Protein AF-A0A923F4V3-F1 (afdb_monomer)

Mean predicted aligned error: 9.68 Å

Radius of gyration: 19.93 Å; Cα contacts (8 Å, |Δi|>4): 4; chains: 1; bounding box: 30×16×56 Å

Foldseek 3Di:
DVVQCPPVCSVVVVVVVVVVCVVVVCVVVVVVVVVVVVVVVVVVVVD

pLDDT: mean 79.37, std 10.39, range [51.69, 91.62]

Solvent-accessible surface area (backbone atoms only — not comparable to full-atom values): 2723 Å² total; per-residue (Å²): 112,73,72,56,65,70,34,68,66,49,60,50,46,52,57,50,50,51,52,50,48,65,52,50,52,53,64,57,47,50,58,55,52,51,52,52,51,52,50,50,57,51,51,67,73,76,108

Structure (mmCIF, N/CA/C/O backbone):
data_AF-A0A923F4V3-F1
#
_entry.id   AF-A0A923F4V3-F1
#
loop_
_atom_site.group_PDB
_atom_site.id
_atom_site.type_symbol
_atom_site.label_atom_id
_atom_site.label_alt_id
_atom_site.label_comp_id
_atom_site.label_asym_id
_atom_site.label_entity_id
_atom_site.label_seq_id
_atom_site.pdbx_PDB_ins_code
_atom_site.Cartn_x
_atom_site.Cartn_y
_atom_site.Cartn_z
_atom_site.occupancy
_atom_site.B_iso_or_equiv
_atom_site.auth_seq_id
_atom_site.auth_comp_id
_atom_site.auth_asym_id
_atom_site.auth_atom_id
_atom_site.pdbx_PDB_model_num
ATOM 1 N N . MET A 1 1 ? 7.140 6.922 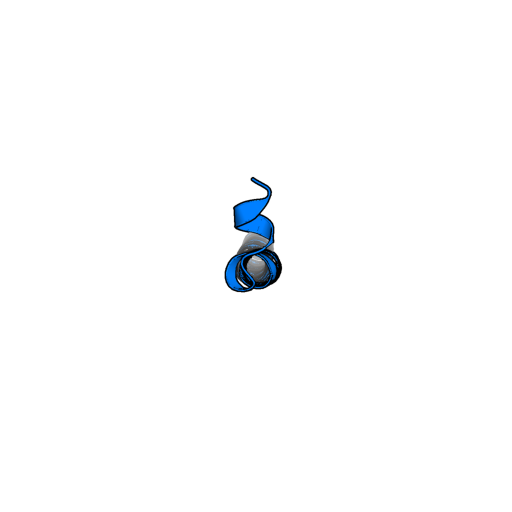-24.568 1.00 51.69 1 MET A N 1
ATOM 2 C CA . MET A 1 1 ? 6.235 6.067 -23.765 1.00 51.69 1 MET A CA 1
ATOM 3 C C . MET A 1 1 ? 6.033 4.675 -24.361 1.00 51.69 1 MET A C 1
ATOM 5 O O . MET A 1 1 ? 6.013 3.712 -23.610 1.00 51.69 1 MET A O 1
ATOM 9 N N . GLU A 1 2 ? 5.959 4.528 -25.687 1.00 58.91 2 GLU A N 1
ATOM 10 C CA . GLU A 1 2 ? 5.664 3.239 -26.344 1.00 58.91 2 GLU A CA 1
ATOM 11 C C . GLU A 1 2 ? 6.693 2.118 -26.074 1.00 58.91 2 GLU A C 1
ATOM 13 O O . GLU A 1 2 ? 6.331 0.956 -25.910 1.00 58.91 2 GLU A O 1
ATOM 18 N N . LYS A 1 3 ? 7.981 2.464 -25.921 1.00 62.22 3 LYS A N 1
ATOM 19 C CA . LYS A 1 3 ? 9.034 1.497 -25.555 1.00 62.22 3 LYS A CA 1
ATOM 20 C C . LYS A 1 3 ? 8.917 0.974 -24.118 1.00 62.22 3 LYS A C 1
ATOM 22 O O . LYS A 1 3 ? 9.264 -0.174 -23.874 1.00 62.22 3 LYS A O 1
ATOM 27 N N . ALA A 1 4 ? 8.412 1.785 -23.184 1.00 59.78 4 ALA A N 1
ATOM 28 C CA . ALA A 1 4 ? 8.238 1.373 -21.789 1.00 59.78 4 ALA A CA 1
ATOM 29 C C . ALA A 1 4 ? 7.090 0.362 -21.648 1.00 59.78 4 ALA A C 1
ATOM 31 O O . ALA A 1 4 ? 7.213 -0.602 -20.902 1.00 59.78 4 ALA A O 1
ATOM 32 N N . PHE A 1 5 ? 6.025 0.524 -22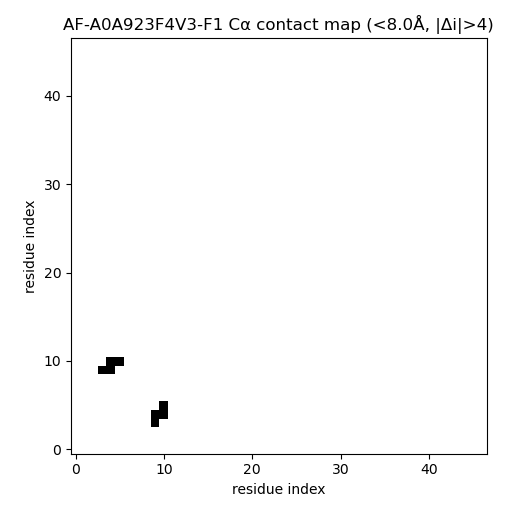.442 1.00 62.44 5 PHE A N 1
ATOM 33 C CA . PHE A 1 5 ? 4.891 -0.405 -22.482 1.00 62.44 5 PHE A CA 1
ATOM 34 C C . PHE A 1 5 ? 5.208 -1.744 -23.162 1.00 62.44 5 PHE A C 1
ATOM 36 O O . PHE A 1 5 ? 4.518 -2.716 -22.898 1.00 62.44 5 PHE A O 1
ATOM 43 N N . ARG A 1 6 ? 6.252 -1.834 -24.002 1.00 65.50 6 ARG A N 1
ATOM 44 C CA . ARG A 1 6 ? 6.729 -3.119 -24.556 1.00 65.50 6 ARG A CA 1
ATOM 45 C C . ARG A 1 6 ? 7.605 -3.915 -23.590 1.00 65.50 6 ARG A C 1
ATOM 47 O O . ARG A 1 6 ? 7.915 -5.067 -23.878 1.00 65.50 6 ARG A O 1
ATOM 54 N N . ASN A 1 7 ? 8.026 -3.319 -22.474 1.00 67.56 7 ASN A N 1
ATOM 55 C CA . ASN A 1 7 ? 8.825 -4.020 -21.485 1.00 67.56 7 ASN A CA 1
ATOM 56 C C . ASN A 1 7 ? 7.889 -4.881 -20.612 1.00 67.56 7 ASN A C 1
ATOM 58 O O . ASN A 1 7 ? 7.067 -4.317 -19.884 1.00 67.56 7 ASN A O 1
ATOM 62 N N . PRO A 1 8 ? 7.986 -6.224 -20.645 1.00 69.44 8 PRO A N 1
ATOM 63 C CA . PRO A 1 8 ? 7.037 -7.109 -19.959 1.00 69.44 8 PRO A CA 1
ATOM 64 C C . PRO A 1 8 ? 7.008 -6.882 -18.441 1.00 69.44 8 PRO A C 1
ATOM 66 O O . PRO A 1 8 ? 5.965 -7.037 -17.810 1.00 69.44 8 PRO A O 1
ATOM 69 N N . LEU A 1 9 ? 8.123 -6.426 -17.862 1.00 73.38 9 LEU A N 1
ATOM 70 C CA . LEU A 1 9 ? 8.213 -6.030 -16.454 1.00 73.38 9 LEU A CA 1
ATOM 71 C C . LEU A 1 9 ? 7.375 -4.789 -16.114 1.00 73.38 9 LEU A C 1
ATOM 73 O O . LEU A 1 9 ? 6.855 -4.695 -15.010 1.00 73.38 9 LEU A O 1
ATOM 77 N N . PHE A 1 10 ? 7.208 -3.845 -17.043 1.00 75.50 10 PHE A N 1
ATOM 78 C CA . PHE A 1 10 ? 6.376 -2.657 -16.817 1.00 75.50 10 PHE A CA 1
ATOM 79 C C . PHE A 1 10 ? 4.884 -2.993 -16.972 1.00 75.50 10 PHE A C 1
ATOM 81 O O . PHE A 1 10 ? 4.057 -2.552 -16.177 1.00 75.50 10 PHE A O 1
ATOM 88 N N . LEU A 1 11 ? 4.565 -3.846 -17.951 1.00 75.31 11 LEU A N 1
ATOM 89 C CA . LEU A 1 11 ? 3.219 -4.358 -18.235 1.00 75.31 11 LEU A CA 1
ATOM 90 C C . LEU A 1 11 ? 2.642 -5.196 -17.087 1.00 75.31 11 LEU A C 1
ATOM 92 O O . LEU A 1 11 ? 1.441 -5.171 -16.855 1.00 75.31 11 LEU A O 1
ATOM 96 N N . THR A 1 12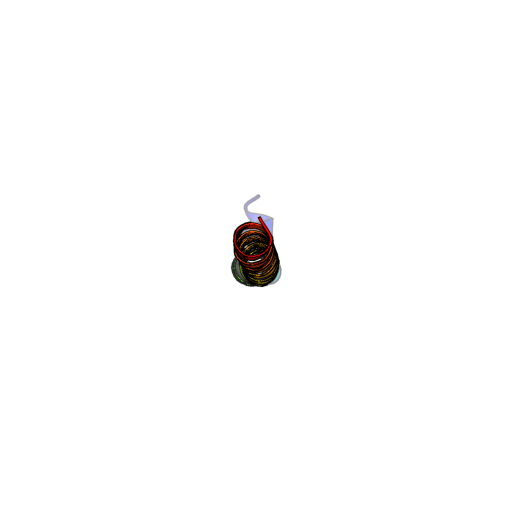 ? 3.496 -5.928 -16.372 1.00 80.50 12 THR A N 1
ATOM 97 C CA . THR A 1 12 ? 3.104 -6.766 -15.228 1.00 80.50 12 THR A CA 1
ATOM 98 C C . THR A 1 12 ? 3.291 -6.058 -13.888 1.00 80.50 12 THR A C 1
ATOM 100 O O . THR A 1 12 ? 2.476 -6.228 -12.983 1.00 80.50 12 THR A O 1
ATOM 103 N N . GLY A 1 13 ? 4.320 -5.218 -13.760 1.00 81.62 13 GLY A N 1
ATOM 104 C CA . GLY A 1 13 ? 4.628 -4.497 -12.527 1.00 81.62 13 GLY A CA 1
ATOM 105 C C . GLY A 1 13 ? 3.610 -3.412 -12.188 1.00 81.62 13 GLY A C 1
ATOM 106 O O . GLY A 1 13 ? 3.246 -3.263 -11.025 1.00 81.62 13 GLY A O 1
ATOM 107 N N . LEU A 1 14 ? 3.097 -2.690 -13.187 1.00 84.69 14 LEU A N 1
ATOM 108 C CA . LEU A 1 14 ? 2.096 -1.645 -12.972 1.00 84.69 14 LEU A CA 1
ATOM 109 C C . LEU A 1 14 ? 0.761 -2.193 -12.422 1.00 84.69 14 LEU A C 1
ATOM 111 O O . LEU A 1 14 ? 0.322 -1.705 -11.381 1.00 84.69 14 LEU A O 1
ATOM 115 N N . PRO A 1 15 ? 0.128 -3.225 -13.017 1.00 83.75 15 PRO A N 1
ATOM 116 C CA . PRO A 1 15 ? -1.082 -3.811 -12.444 1.00 83.75 15 PRO A CA 1
ATOM 117 C C . PRO A 1 15 ? -0.829 -4.486 -11.090 1.00 83.75 15 PRO A C 1
ATOM 119 O O . PRO A 1 15 ? -1.656 -4.338 -10.196 1.00 83.75 15 PRO A O 1
ATOM 122 N N . MET A 1 16 ? 0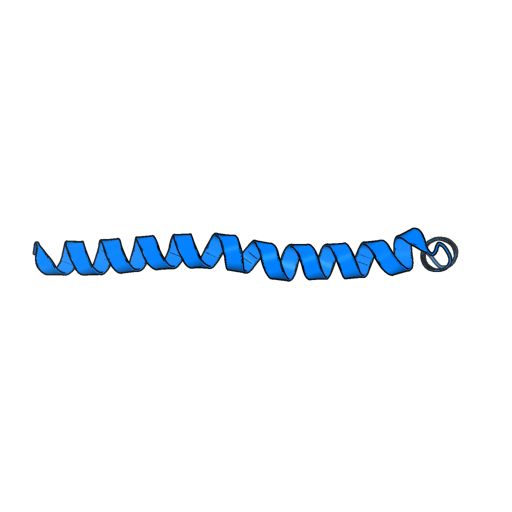.317 -5.147 -10.880 1.00 84.62 16 MET A N 1
ATOM 123 C CA . MET A 1 16 ? 0.660 -5.709 -9.563 1.00 84.62 16 MET A CA 1
ATOM 124 C C . MET A 1 16 ? 0.809 -4.633 -8.485 1.00 84.62 16 MET A C 1
ATOM 126 O O . MET A 1 16 ? 0.325 -4.819 -7.370 1.00 84.62 16 MET A O 1
ATOM 130 N N . ALA A 1 17 ? 1.418 -3.491 -8.808 1.00 84.81 17 ALA A N 1
ATOM 131 C CA . ALA A 1 17 ? 1.521 -2.367 -7.884 1.00 84.81 17 ALA A CA 1
ATOM 132 C C . ALA A 1 17 ? 0.141 -1.777 -7.552 1.00 84.81 17 ALA A C 1
ATOM 134 O O . ALA A 1 17 ? -0.139 -1.490 -6.388 1.00 84.81 17 ALA A O 1
ATOM 135 N N . VAL A 1 18 ? -0.745 -1.652 -8.547 1.00 86.88 18 VAL A N 1
ATOM 136 C CA . VAL A 1 18 ? -2.120 -1.169 -8.345 1.00 86.88 18 VAL A CA 1
ATOM 137 C C . VAL A 1 18 ? -2.923 -2.143 -7.481 1.00 86.88 18 VAL A C 1
ATOM 139 O O . VAL A 1 18 ? -3.549 -1.715 -6.514 1.00 86.88 18 VAL A O 1
ATOM 142 N N . CYS A 1 19 ? -2.873 -3.446 -7.768 1.00 86.81 19 CYS A N 1
ATOM 143 C CA . CYS A 1 19 ? -3.536 -4.467 -6.955 1.00 86.81 19 CYS A CA 1
ATOM 144 C C . CYS A 1 19 ? -2.971 -4.508 -5.530 1.00 86.81 19 CYS A C 1
ATOM 146 O O . CYS A 1 19 ? -3.735 -4.543 -4.568 1.00 86.81 19 CYS A O 1
ATOM 148 N N . GLY A 1 20 ? -1.647 -4.440 -5.376 1.00 85.75 20 GLY A N 1
ATOM 149 C CA . GLY A 1 20 ? -0.991 -4.383 -4.072 1.00 85.75 20 GLY A CA 1
ATOM 150 C C . GLY A 1 20 ? -1.445 -3.173 -3.257 1.00 85.75 20 GLY A C 1
ATOM 151 O O . GLY A 1 20 ? -1.822 -3.320 -2.094 1.00 85.75 20 GLY A O 1
ATOM 152 N N . PHE A 1 21 ? -1.500 -1.989 -3.868 1.00 85.06 21 PHE A N 1
ATOM 153 C CA . PHE A 1 21 ? -1.994 -0.783 -3.204 1.00 85.06 21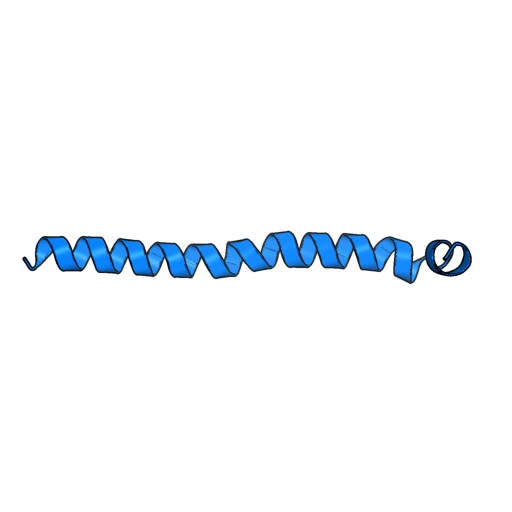 PHE A CA 1
ATOM 154 C C . PHE A 1 21 ? -3.481 -0.895 -2.840 1.00 85.06 21 PHE A C 1
ATOM 156 O O . PHE A 1 21 ? -3.863 -0.587 -1.712 1.00 85.06 21 PHE A O 1
ATOM 163 N N . ALA A 1 22 ? -4.307 -1.410 -3.754 1.00 83.19 22 ALA A N 1
ATOM 164 C CA . ALA A 1 22 ? -5.741 -1.600 -3.546 1.00 83.19 22 ALA A CA 1
ATOM 165 C C . ALA A 1 22 ? -6.073 -2.619 -2.446 1.00 83.19 22 ALA A C 1
ATOM 167 O O . ALA A 1 22 ? -7.141 -2.524 -1.856 1.00 83.19 22 ALA A O 1
ATOM 168 N N . ILE A 1 23 ? -5.185 -3.572 -2.151 1.00 84.25 23 ILE A N 1
ATOM 169 C CA . ILE A 1 23 ? -5.359 -4.540 -1.055 1.00 84.25 23 ILE A CA 1
ATOM 170 C C . ILE A 1 23 ? -4.804 -3.978 0.259 1.00 84.25 23 ILE A C 1
ATOM 172 O O . ILE A 1 23 ? -5.436 -4.089 1.309 1.00 84.25 23 ILE A O 1
ATOM 176 N N . THR A 1 24 ? -3.634 -3.341 0.213 1.00 81.69 24 THR A N 1
ATOM 177 C CA . THR A 1 24 ? -2.933 -2.887 1.424 1.00 81.69 24 THR A CA 1
ATOM 178 C C . THR A 1 24 ? -3.589 -1.645 2.032 1.00 81.69 24 THR A C 1
ATOM 180 O O . THR A 1 24 ? -3.688 -1.538 3.253 1.00 81.69 24 THR A O 1
ATOM 183 N N . ALA A 1 25 ? -4.098 -0.730 1.200 1.00 80.44 25 ALA A N 1
ATOM 184 C CA . ALA A 1 25 ? -4.791 0.471 1.660 1.00 80.44 25 ALA A CA 1
ATOM 185 C C . ALA A 1 25 ? -6.033 0.161 2.526 1.00 80.44 25 ALA A C 1
ATOM 187 O O . ALA A 1 25 ? -6.090 0.650 3.657 1.00 80.44 25 ALA A O 1
ATOM 188 N N . PRO A 1 26 ? -7.001 -0.677 2.097 1.00 76.50 26 PRO A N 1
ATOM 189 C CA . PRO A 1 26 ? -8.123 -1.053 2.951 1.00 76.50 26 PRO A CA 1
ATOM 190 C C . PRO A 1 26 ? -7.682 -1.935 4.120 1.00 76.50 26 PRO A C 1
ATOM 192 O O . PRO A 1 26 ? -8.209 -1.767 5.215 1.00 76.50 26 PRO A O 1
ATOM 195 N N . ALA A 1 27 ? -6.691 -2.818 3.948 1.00 78.06 27 ALA A N 1
ATOM 196 C CA . ALA A 1 27 ? -6.190 -3.648 5.045 1.00 78.06 27 ALA A CA 1
ATOM 197 C C . ALA A 1 27 ? -5.592 -2.823 6.198 1.00 78.06 27 ALA A C 1
ATOM 199 O O . ALA A 1 27 ? -5.690 -3.236 7.348 1.00 78.06 27 ALA A O 1
ATOM 200 N N . PHE A 1 28 ? -5.015 -1.652 5.915 1.00 79.94 28 PHE A N 1
ATOM 201 C CA . PHE A 1 28 ? -4.537 -0.722 6.940 1.00 79.94 28 PHE A CA 1
ATOM 202 C C . PHE A 1 28 ? -5.651 0.192 7.477 1.00 79.94 28 PHE A C 1
ATOM 204 O O . PHE A 1 28 ? -5.697 0.504 8.668 1.00 79.94 28 PHE A O 1
ATOM 211 N N . TRP A 1 29 ? -6.585 0.593 6.614 1.00 82.88 29 TRP A N 1
ATOM 212 C CA . TRP A 1 29 ? -7.682 1.492 6.971 1.00 82.88 29 TRP A CA 1
ATOM 213 C C . TRP A 1 29 ? -8.756 0.827 7.846 1.00 82.88 29 TRP A C 1
ATOM 215 O O . TRP A 1 29 ? -9.264 1.445 8.783 1.00 82.88 29 TRP A O 1
ATOM 225 N N . ILE A 1 30 ? -9.086 -0.443 7.583 1.00 85.62 30 ILE A N 1
ATOM 226 C CA . ILE A 1 30 ? -10.123 -1.192 8.310 1.00 85.62 30 ILE A CA 1
ATOM 227 C C . ILE A 1 30 ? -9.786 -1.324 9.812 1.00 85.62 30 ILE A C 1
ATOM 229 O O . ILE A 1 30 ? -10.640 -0.964 10.620 1.00 85.62 30 ILE A O 1
ATOM 233 N N . PRO A 1 31 ? -8.576 -1.743 10.238 1.00 86.06 31 PRO A N 1
ATOM 234 C CA . PRO A 1 31 ? -8.196 -1.766 11.653 1.00 86.06 31 PRO A CA 1
ATOM 235 C C . PRO A 1 31 ? -8.293 -0.395 12.328 1.00 86.06 31 PRO A C 1
ATOM 237 O O . PRO A 1 31 ? -8.782 -0.302 13.454 1.00 86.06 31 PRO A O 1
ATOM 240 N N . GLY A 1 32 ? -7.875 0.673 11.638 1.00 85.81 32 GLY A N 1
ATOM 241 C CA . GLY A 1 32 ? -7.970 2.042 12.149 1.00 85.81 32 GLY A CA 1
ATOM 242 C C . GLY A 1 32 ? -9.416 2.464 12.413 1.00 85.81 32 GLY A C 1
ATOM 243 O O . GLY A 1 32 ? -9.733 2.947 13.503 1.00 85.81 32 GLY A O 1
ATOM 244 N N . LEU A 1 33 ? -10.317 2.205 11.460 1.00 86.56 33 LEU A N 1
ATOM 245 C CA . LEU A 1 33 ? -11.751 2.450 11.632 1.00 86.56 33 LEU A CA 1
ATOM 246 C C . LEU A 1 33 ? -12.354 1.596 12.752 1.00 86.56 33 LEU A C 1
ATOM 248 O O . LEU A 1 33 ? -13.126 2.110 13.559 1.00 86.56 33 LEU A O 1
ATOM 252 N N . VAL A 1 34 ? -11.989 0.315 12.836 1.00 89.75 34 VAL A N 1
ATOM 253 C CA . VAL A 1 34 ? -12.481 -0.593 13.883 1.00 89.75 34 VAL A CA 1
ATOM 254 C C . VAL A 1 34 ? -12.087 -0.083 15.267 1.00 89.75 34 VAL A C 1
ATOM 256 O O . VAL A 1 34 ? -12.941 -0.016 16.152 1.00 89.75 34 VAL A O 1
ATOM 259 N N . LEU A 1 35 ? -10.835 0.339 15.459 1.00 89.75 35 LEU A N 1
ATOM 260 C CA . LEU A 1 35 ? -10.379 0.904 16.730 1.00 89.75 35 LEU A CA 1
ATOM 261 C C . LEU A 1 35 ? -11.092 2.220 17.063 1.00 89.75 35 LEU A C 1
ATOM 263 O O . LEU A 1 35 ? -11.491 2.418 18.211 1.00 89.75 35 LEU A O 1
ATOM 267 N N . MET A 1 36 ? -11.310 3.088 16.072 1.00 90.06 36 MET A N 1
ATOM 268 C CA . MET A 1 36 ? -12.030 4.350 16.261 1.00 90.06 36 MET A CA 1
ATOM 269 C C . MET A 1 36 ? -13.488 4.115 16.688 1.00 90.06 36 MET A C 1
ATOM 271 O O . MET A 1 36 ? -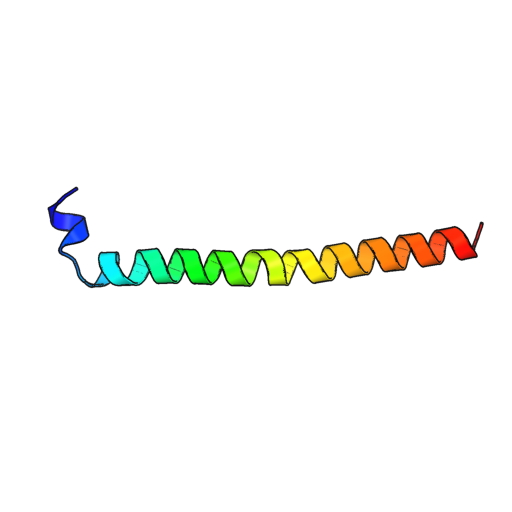13.949 4.719 17.659 1.00 90.06 36 MET A O 1
ATOM 275 N N . VAL A 1 37 ? -14.190 3.187 16.028 1.00 91.62 37 VAL A N 1
ATOM 276 C CA . VAL A 1 37 ? -15.56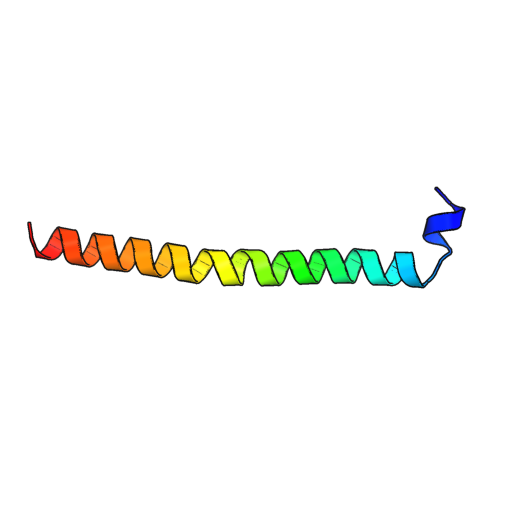8 2.799 16.376 1.00 91.62 37 VAL A CA 1
ATOM 277 C C . VAL A 1 37 ? -15.628 2.146 17.758 1.00 91.62 37 VAL A C 1
ATOM 279 O O . VAL A 1 37 ? -16.482 2.513 18.567 1.00 91.62 37 VAL A O 1
ATOM 282 N N . CYS A 1 38 ? -14.707 1.229 18.073 1.00 90.75 38 CYS A N 1
ATOM 283 C CA . CYS A 1 38 ? -14.621 0.619 19.404 1.00 90.75 38 CYS A CA 1
ATOM 284 C C . CYS A 1 38 ? -14.375 1.671 20.497 1.00 90.75 38 CYS A C 1
ATOM 286 O O . CYS A 1 38 ? -15.009 1.628 21.554 1.00 90.75 38 CYS A O 1
ATOM 288 N N . GLY A 1 39 ? -13.493 2.640 20.234 1.00 89.69 39 GLY A N 1
ATOM 289 C CA . GLY A 1 39 ? -13.209 3.754 21.137 1.00 89.69 39 GLY A CA 1
ATOM 290 C C . GLY A 1 39 ? -14.434 4.634 21.383 1.00 89.69 39 GLY A C 1
ATOM 291 O O . GLY A 1 39 ? -14.753 4.935 22.533 1.00 89.69 39 GLY A O 1
ATOM 292 N N . TRP A 1 40 ? -15.178 4.974 20.330 1.00 90.88 40 TRP A N 1
ATOM 293 C CA . TRP A 1 40 ? -16.433 5.727 20.434 1.00 90.88 40 TRP A CA 1
ATOM 294 C C . TRP A 1 40 ? -17.518 4.972 21.203 1.00 90.88 40 TRP A C 1
ATOM 296 O O . TRP A 1 40 ? -18.174 5.550 22.071 1.00 90.88 40 TRP A O 1
ATOM 306 N N . ALA A 1 41 ? -17.693 3.678 20.926 1.00 89.19 41 ALA A N 1
ATOM 307 C CA . ALA A 1 41 ? -18.650 2.836 21.638 1.00 89.19 41 ALA A CA 1
ATOM 308 C C . ALA A 1 41 ? -18.324 2.754 23.138 1.00 89.19 41 ALA A C 1
ATOM 310 O O . ALA A 1 41 ? -19.229 2.794 23.973 1.00 89.19 41 ALA A O 1
ATOM 311 N N . LYS A 1 42 ? -17.033 2.690 23.488 1.00 88.38 42 LYS A N 1
ATOM 312 C CA . LYS A 1 42 ? -16.582 2.712 24.881 1.00 88.38 42 LYS A CA 1
ATOM 313 C C . LYS A 1 42 ? -16.809 4.079 25.536 1.00 88.38 42 LYS A C 1
ATOM 315 O O . LYS A 1 42 ? -17.331 4.125 26.645 1.00 88.38 42 LYS A O 1
ATOM 320 N N . ALA A 1 43 ? -16.497 5.175 24.842 1.00 84.56 43 ALA A N 1
ATOM 321 C CA . ALA A 1 43 ? -16.702 6.537 25.339 1.00 84.56 43 ALA A CA 1
ATOM 322 C C . ALA A 1 43 ? -18.184 6.838 25.623 1.00 84.56 43 ALA A C 1
ATOM 324 O O . ALA A 1 43 ? -18.506 7.373 26.678 1.00 84.56 43 ALA A O 1
ATOM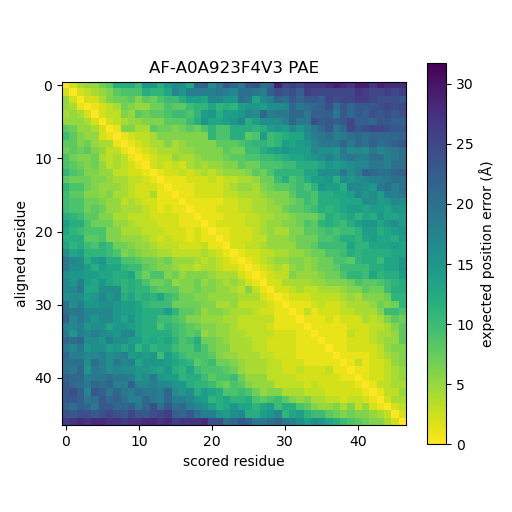 325 N N . LYS A 1 44 ? -19.099 6.410 24.741 1.00 81.25 44 LYS A N 1
ATOM 326 C CA . LYS A 1 44 ? -20.553 6.543 24.951 1.00 81.25 44 LYS A CA 1
ATOM 327 C C . LYS A 1 44 ? -21.106 5.707 26.108 1.00 81.25 44 LYS A C 1
ATOM 329 O O . LYS A 1 44 ? -22.201 5.996 26.563 1.00 81.25 44 LYS A O 1
ATOM 334 N N . LYS A 1 45 ? -20.403 4.655 26.539 1.00 77.44 45 LYS A N 1
ATOM 335 C CA . LYS A 1 45 ? -20.794 3.826 27.693 1.00 77.44 45 LYS A CA 1
ATOM 336 C C . LYS A 1 45 ? -20.293 4.380 29.030 1.00 77.44 45 LYS A C 1
ATOM 338 O O . LYS A 1 45 ? -20.752 3.917 30.066 1.00 77.44 45 LYS A O 1
ATOM 343 N N . GLN A 1 46 ? -19.309 5.281 29.002 1.00 66.19 46 GLN A N 1
ATOM 344 C CA . GLN A 1 46 ? -18.702 5.891 30.191 1.00 66.19 46 GLN A CA 1
ATO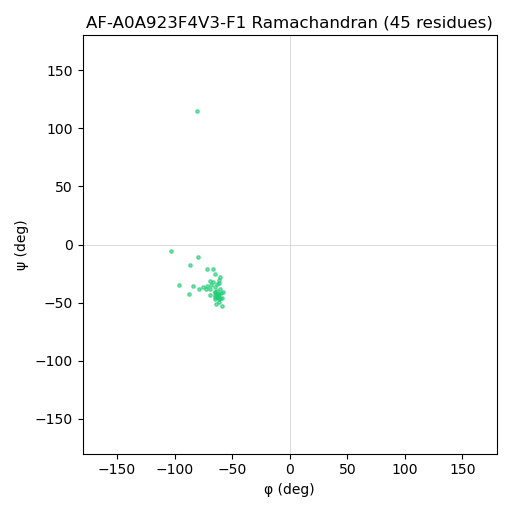M 345 C C . GLN A 1 46 ? -19.186 7.328 30.459 1.00 66.19 46 GLN A C 1
ATOM 347 O O . GLN A 1 46 ? -18.805 7.891 31.482 1.00 66.19 46 GLN A O 1
ATOM 352 N N . ALA A 1 47 ? -19.982 7.903 29.554 1.00 53.81 47 ALA A N 1
ATOM 353 C CA . ALA A 1 47 ? -20.740 9.141 29.743 1.00 53.81 47 ALA A CA 1
ATOM 354 C C . ALA A 1 47 ? -22.191 8.802 30.100 1.00 53.81 47 ALA A C 1
ATOM 356 O O . ALA A 1 47 ? -22.787 9.567 30.885 1.00 53.81 47 ALA A O 1
#

Secondary structure (DSSP, 8-state):
-HHHHTSHHHHHHHHHHHHHHHHHHHHHHHHHHHHHHHHHHHHHHH-

Organism: NCBI:txid2745508

Sequence (47 aa):
MEKAFRNPLFLTGLPMAVCGFAITAPAFWIPGLVLMVCGWAKAKKQA